Protein AF-A0A662RUI4-F1 (afdb_monomer_lite)

Radius of gyration: 21.53 Å; chains: 1; bounding box: 52×26×71 Å

Foldseek 3Di:
DDDDDDDDDDDDDDDDPPDPPPVVLQVVLQVVLQVLLQVQVCVQQNDKDFPDKDWDADPQGKTKIKTFMWPDFQVSCVVCLVVNVVSRCVSCVSVVHRQQWWKWFADPPGRTTGMIMGMDDDPVCLCVVLDPPDDDDPRIDTSHHHD

Structure (mmCIF, N/CA/C/O backbone):
data_AF-A0A662RUI4-F1
#
_entry.id   AF-A0A662RUI4-F1
#
loop_
_atom_site.group_PDB
_atom_site.id
_atom_site.type_symbol
_atom_site.label_atom_id
_atom_site.label_alt_id
_atom_site.label_comp_id
_atom_site.label_asym_id
_atom_site.label_entity_id
_atom_site.label_seq_id
_atom_site.pdbx_PDB_ins_code
_atom_site.Cartn_x
_atom_site.Cartn_y
_atom_site.Cartn_z
_atom_site.occupancy
_atom_site.B_iso_or_equiv
_atom_site.auth_seq_id
_atom_site.auth_comp_id
_atom_site.auth_asym_id
_atom_site.auth_atom_id
_atom_site.pdbx_PDB_model_num
ATOM 1 N N . MET A 1 1 ? 38.635 14.174 -56.192 1.00 41.25 1 MET A N 1
ATOM 2 C CA . MET A 1 1 ? 38.344 12.849 -55.596 1.00 41.25 1 MET A CA 1
ATOM 3 C C . MET A 1 1 ? 36.899 12.842 -55.096 1.00 41.25 1 MET A C 1
ATOM 5 O O . MET A 1 1 ? 36.604 13.552 -54.148 1.00 41.25 1 MET A O 1
ATOM 9 N N . LYS A 1 2 ? 35.976 12.142 -55.775 1.00 40.28 2 LYS A N 1
ATOM 10 C CA . LYS A 1 2 ? 34.554 12.038 -55.385 1.00 40.28 2 LYS A CA 1
ATOM 11 C C . LYS A 1 2 ? 34.342 10.711 -54.644 1.00 40.28 2 LYS A C 1
ATOM 13 O O . LYS A 1 2 ? 34.484 9.652 -55.250 1.00 40.28 2 LYS A O 1
ATOM 18 N N . GLY A 1 3 ? 34.062 10.768 -53.342 1.00 40.97 3 GLY A N 1
ATOM 19 C CA . GLY A 1 3 ? 33.809 9.590 -52.508 1.00 40.97 3 GLY A CA 1
ATOM 20 C C . GLY A 1 3 ? 32.457 8.953 -52.835 1.00 40.97 3 GLY A C 1
ATOM 21 O O . GLY A 1 3 ? 31.421 9.605 -52.733 1.00 40.97 3 GLY A O 1
ATOM 22 N N . LYS A 1 4 ? 32.461 7.682 -53.248 1.00 42.28 4 LYS A N 1
ATOM 23 C CA . LYS A 1 4 ? 31.245 6.889 -53.478 1.00 42.28 4 LYS A CA 1
ATOM 24 C C . LYS A 1 4 ? 30.670 6.447 -52.126 1.00 42.28 4 LYS A C 1
ATOM 26 O O . LYS A 1 4 ? 31.282 5.631 -51.441 1.00 42.28 4 LYS A O 1
ATOM 31 N N . CYS A 1 5 ? 29.498 6.960 -51.754 1.00 40.19 5 CYS A N 1
ATOM 32 C CA . CYS A 1 5 ? 28.698 6.383 -50.671 1.00 40.19 5 CYS A CA 1
ATOM 33 C C . CYS A 1 5 ? 28.218 4.982 -51.086 1.00 40.19 5 CYS A C 1
ATOM 35 O O . CYS A 1 5 ? 27.759 4.791 -52.213 1.00 40.19 5 CYS A O 1
ATOM 37 N N . ARG A 1 6 ? 28.341 3.995 -50.190 1.00 43.88 6 ARG A N 1
ATOM 38 C CA . ARG A 1 6 ? 27.799 2.643 -50.404 1.00 43.88 6 ARG A CA 1
ATOM 39 C C . ARG A 1 6 ? 26.276 2.656 -50.205 1.00 43.88 6 ARG A C 1
ATOM 41 O O . ARG A 1 6 ? 25.812 3.341 -49.295 1.00 43.88 6 ARG A O 1
ATOM 48 N N . PRO A 1 7 ? 25.496 1.903 -50.997 1.00 43.53 7 PRO A N 1
ATOM 49 C CA . PRO A 1 7 ? 24.056 1.805 -50.795 1.00 43.53 7 PRO A CA 1
ATOM 50 C C . PRO A 1 7 ? 23.732 0.940 -49.569 1.00 43.53 7 PRO A C 1
ATOM 52 O O . PRO A 1 7 ? 24.324 -0.122 -49.369 1.00 43.53 7 PRO A O 1
ATOM 55 N N . CYS A 1 8 ? 22.771 1.392 -48.760 1.00 43.72 8 CYS A N 1
ATOM 56 C CA . CYS A 1 8 ? 22.182 0.604 -47.679 1.00 43.72 8 CYS A CA 1
ATOM 57 C C . CYS A 1 8 ? 21.329 -0.532 -48.271 1.00 43.72 8 CYS A C 1
ATOM 59 O O . CYS A 1 8 ? 20.485 -0.258 -49.131 1.00 43.72 8 CYS A O 1
ATOM 61 N N . PRO A 1 9 ? 21.478 -1.789 -47.820 1.00 44.72 9 PRO A N 1
ATOM 62 C CA . PRO A 1 9 ? 20.625 -2.868 -48.288 1.00 44.72 9 PRO A CA 1
ATOM 63 C C . PRO A 1 9 ? 19.239 -2.738 -47.649 1.00 44.72 9 PRO A C 1
ATOM 65 O O . PRO A 1 9 ? 19.038 -3.007 -46.465 1.00 44.72 9 PRO A O 1
ATOM 68 N N . GLY A 1 10 ? 18.269 -2.305 -48.452 1.00 45.59 10 GLY A N 1
ATOM 69 C CA . GLY A 1 10 ? 16.855 -2.429 -48.133 1.00 45.59 10 GLY A CA 1
ATOM 70 C C . GLY A 1 10 ? 16.399 -3.883 -48.255 1.00 45.59 10 GLY A C 1
ATOM 71 O O . GLY A 1 10 ? 16.629 -4.533 -49.270 1.00 45.59 10 GLY A O 1
ATOM 72 N N . GLY A 1 11 ? 15.699 -4.373 -47.234 1.00 36.28 11 GLY A N 1
ATOM 73 C CA . GLY A 1 11 ? 15.029 -5.671 -47.241 1.00 36.28 11 GLY A CA 1
ATOM 74 C C . GLY A 1 11 ? 13.869 -5.674 -46.253 1.00 36.28 11 GLY A C 1
ATOM 75 O O . GLY A 1 11 ? 14.049 -5.926 -45.067 1.00 36.28 11 GLY A O 1
ATOM 76 N N . LYS A 1 12 ? 12.668 -5.354 -46.749 1.00 43.47 12 LYS A N 1
ATOM 77 C CA . LYS A 1 12 ? 11.402 -5.352 -46.003 1.00 43.47 12 LYS A CA 1
ATOM 78 C C . LYS A 1 12 ? 11.136 -6.726 -45.368 1.00 43.47 12 LYS A C 1
ATOM 80 O O . LYS A 1 12 ? 11.019 -7.712 -46.091 1.00 43.47 12 LYS A O 1
ATOM 85 N N . LYS A 1 13 ? 10.857 -6.768 -44.062 1.00 39.25 13 LYS A N 1
ATOM 86 C CA . LYS A 1 13 ? 9.929 -7.756 -43.491 1.00 39.25 13 LYS A CA 1
ATOM 87 C C . LYS A 1 13 ? 8.830 -7.041 -42.715 1.00 39.25 13 LYS A C 1
ATOM 89 O O . LYS A 1 13 ? 9.064 -6.342 -41.736 1.00 39.25 13 LYS A O 1
ATOM 94 N N . LYS A 1 14 ? 7.626 -7.200 -43.264 1.00 36.38 14 LYS A N 1
ATOM 95 C CA . LYS A 1 14 ? 6.330 -6.820 -42.715 1.00 36.38 14 LYS A CA 1
ATOM 96 C C . LYS A 1 14 ? 6.152 -7.390 -41.305 1.00 36.38 14 LYS A C 1
ATOM 98 O O . LYS A 1 14 ? 6.487 -8.544 -41.067 1.00 36.38 14 LYS A O 1
ATOM 103 N N . GLY A 1 15 ? 5.456 -6.626 -40.470 1.00 35.38 15 GLY A N 1
ATOM 104 C CA . GLY A 1 15 ? 4.500 -7.195 -39.526 1.00 35.38 15 GLY A CA 1
ATOM 105 C C . GLY A 1 15 ? 5.001 -7.420 -38.105 1.00 35.38 15 GLY A C 1
ATOM 106 O O . GLY A 1 15 ? 5.438 -8.506 -37.749 1.00 35.38 15 GLY A O 1
ATOM 107 N N . ARG A 1 16 ? 4.733 -6.439 -37.246 1.00 32.59 16 ARG A N 1
ATOM 108 C CA . ARG A 1 16 ? 3.824 -6.649 -36.111 1.00 32.59 16 ARG A CA 1
ATOM 109 C C . ARG A 1 16 ? 3.344 -5.281 -35.645 1.00 32.59 16 ARG A C 1
ATOM 111 O O . ARG A 1 16 ? 4.003 -4.610 -34.861 1.00 32.59 16 ARG A O 1
ATOM 118 N N . ILE A 1 17 ? 2.188 -4.871 -36.163 1.00 41.94 17 ILE A N 1
ATOM 119 C CA . ILE A 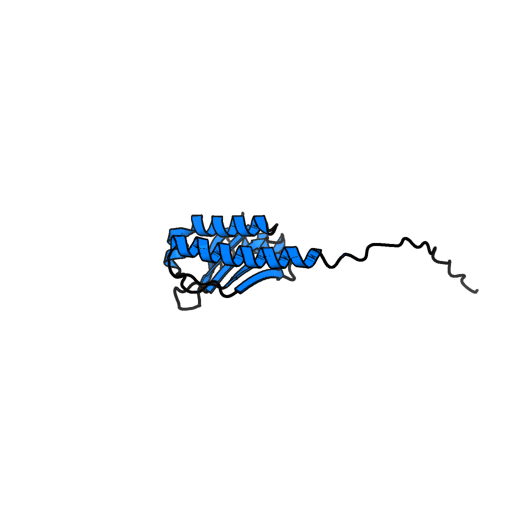1 17 ? 1.320 -3.948 -35.434 1.00 41.94 17 ILE A CA 1
ATOM 120 C C . ILE A 1 17 ? 1.042 -4.673 -34.115 1.00 41.94 17 ILE A C 1
ATOM 122 O O . ILE A 1 17 ? 0.393 -5.723 -34.118 1.00 41.94 17 ILE A O 1
ATOM 126 N N . LYS A 1 18 ? 1.658 -4.217 -33.019 1.00 35.00 18 LYS A N 1
ATOM 127 C CA . LYS A 1 18 ? 1.316 -4.722 -31.690 1.00 35.00 18 LYS A CA 1
ATOM 128 C C . LYS A 1 18 ? -0.126 -4.296 -31.440 1.00 35.00 18 LYS A C 1
ATOM 130 O O . LYS A 1 18 ? -0.457 -3.119 -31.532 1.00 35.00 18 LYS A O 1
ATOM 135 N N . LYS A 1 19 ? -0.971 -5.313 -31.301 1.00 38.31 19 LYS A N 1
ATOM 136 C CA . LYS A 1 19 ? -2.424 -5.228 -31.199 1.00 38.31 19 LYS A CA 1
ATOM 137 C C . LYS A 1 19 ? -2.816 -4.400 -29.974 1.00 38.31 19 LYS A C 1
ATOM 139 O O . LYS A 1 19 ? -2.159 -4.488 -28.944 1.00 38.31 19 LYS A O 1
ATOM 144 N N . GLU A 1 20 ? -3.953 -3.720 -30.066 1.00 34.78 20 GLU A N 1
ATOM 145 C CA . GLU A 1 20 ? -4.708 -3.045 -28.992 1.00 34.78 20 GLU A CA 1
ATOM 146 C C . GLU A 1 20 ? -5.193 -3.996 -27.860 1.00 34.78 20 GLU A C 1
ATOM 148 O O . GLU A 1 20 ? -6.214 -3.754 -27.225 1.00 34.78 20 GLU A O 1
ATOM 153 N N . GLY A 1 21 ? -4.484 -5.104 -27.606 1.00 35.16 21 GLY A N 1
ATOM 154 C CA . GLY A 1 21 ? -4.821 -6.136 -26.621 1.00 35.16 21 GLY A CA 1
ATOM 155 C C . GLY A 1 21 ? -3.944 -6.149 -25.364 1.00 35.16 21 GLY A C 1
ATOM 156 O O . GLY A 1 21 ? -4.393 -6.668 -24.349 1.00 35.16 21 GLY A O 1
ATOM 157 N N . ASP A 1 22 ? -2.747 -5.551 -25.388 1.00 38.50 22 ASP A N 1
ATOM 158 C CA . ASP A 1 22 ? -1.835 -5.541 -24.224 1.00 38.50 22 ASP A CA 1
ATOM 159 C C . ASP A 1 22 ? -2.296 -4.565 -23.117 1.00 38.50 22 ASP A C 1
ATOM 161 O O . ASP A 1 22 ? -2.082 -4.803 -21.934 1.00 38.50 22 ASP A O 1
ATOM 165 N N . ASN A 1 23 ? -3.031 -3.506 -23.478 1.00 46.19 23 ASN A N 1
ATOM 166 C CA . ASN A 1 23 ? -3.467 -2.452 -22.547 1.00 46.19 23 ASN A CA 1
ATOM 167 C C . ASN A 1 23 ? -4.660 -2.849 -21.650 1.00 46.19 23 ASN A C 1
ATOM 169 O O . ASN A 1 23 ? -5.033 -2.113 -20.735 1.00 46.19 23 ASN A O 1
ATOM 173 N N . LYS A 1 24 ? -5.324 -3.977 -21.944 1.00 46.94 24 LYS A N 1
ATOM 174 C CA . LYS A 1 24 ? -6.513 -4.431 -21.203 1.00 46.94 24 LYS A CA 1
ATOM 175 C C . LYS A 1 24 ? -6.136 -5.179 -19.921 1.00 46.94 24 LYS A C 1
ATOM 177 O O . LYS A 1 24 ? -6.803 -4.996 -18.909 1.00 46.94 24 LYS A O 1
ATOM 182 N N . MET A 1 25 ? -5.034 -5.931 -19.970 1.00 48.06 25 MET A N 1
ATOM 183 C CA . MET A 1 25 ? -4.516 -6.726 -18.854 1.00 48.06 25 MET A CA 1
ATOM 184 C C . MET A 1 25 ? -4.027 -5.812 -17.715 1.00 48.06 25 MET A C 1
ATOM 186 O O . MET A 1 25 ? -4.538 -5.893 -16.604 1.00 48.06 25 MET A O 1
ATOM 190 N N . GLU A 1 26 ? -3.204 -4.798 -18.021 1.00 68.75 26 GLU A N 1
ATOM 191 C CA . GLU A 1 26 ? -2.655 -3.871 -17.011 1.00 68.75 26 GLU A CA 1
ATOM 192 C C . GLU A 1 26 ? -3.735 -3.096 -16.225 1.00 68.75 26 GLU A C 1
ATOM 194 O O . GLU A 1 26 ? -3.619 -2.890 -15.015 1.00 68.75 26 GLU A O 1
ATOM 199 N N . LYS A 1 27 ? -4.818 -2.663 -16.887 1.00 77.19 27 LYS A N 1
ATOM 200 C CA . LYS A 1 27 ? -5.898 -1.906 -16.231 1.00 77.19 27 LYS A CA 1
ATOM 201 C C . LYS A 1 27 ? -6.757 -2.788 -15.325 1.00 77.19 27 LYS A C 1
ATOM 203 O O . LYS A 1 27 ? -7.205 -2.325 -14.270 1.00 77.19 27 LYS A O 1
ATOM 208 N N . GLU A 1 28 ? -7.058 -4.011 -15.750 1.00 83.38 28 GLU A N 1
ATOM 209 C CA . GLU A 1 28 ? -7.852 -4.953 -14.957 1.00 83.38 28 GLU A CA 1
ATOM 210 C C . GLU A 1 28 ? -7.070 -5.404 -13.721 1.00 83.38 28 GLU A C 1
ATOM 212 O O . GLU A 1 28 ? -7.628 -5.381 -12.621 1.00 83.38 28 GLU A O 1
ATOM 217 N N . ASP A 1 29 ? -5.766 -5.645 -13.869 1.00 86.31 29 ASP A N 1
ATOM 218 C CA . ASP A 1 29 ? -4.881 -6.055 -12.779 1.00 86.31 29 ASP A CA 1
ATOM 219 C C . ASP A 1 29 ? -4.759 -4.973 -11.700 1.00 86.31 29 ASP A C 1
ATOM 221 O O . ASP A 1 29 ? -4.950 -5.257 -10.516 1.00 86.31 29 ASP A O 1
ATOM 225 N N . ILE A 1 30 ? -4.547 -3.702 -12.074 1.00 89.94 30 ILE A N 1
ATOM 226 C CA . ILE A 1 30 ? -4.483 -2.589 -11.104 1.00 89.94 30 ILE A CA 1
ATOM 227 C C . ILE A 1 30 ? -5.806 -2.443 -10.343 1.00 89.94 30 ILE A C 1
ATOM 229 O O . ILE A 1 30 ? -5.813 -2.270 -9.120 1.00 89.94 30 ILE A O 1
ATOM 233 N N . ASN A 1 31 ? -6.942 -2.530 -11.042 1.00 92.12 31 ASN A N 1
ATOM 234 C CA . ASN A 1 31 ? -8.257 -2.432 -10.409 1.00 92.12 31 ASN A CA 1
ATOM 235 C C . ASN A 1 31 ? -8.540 -3.618 -9.480 1.00 92.12 31 ASN A C 1
ATOM 237 O O . ASN A 1 31 ? -9.112 -3.424 -8.403 1.00 92.12 31 ASN A O 1
ATOM 241 N N . ALA A 1 32 ? -8.143 -4.827 -9.878 1.00 92.62 32 ALA A N 1
ATOM 242 C CA . ALA A 1 32 ? -8.240 -6.019 -9.049 1.00 92.62 32 ALA A CA 1
ATOM 243 C C . ALA A 1 32 ? -7.356 -5.888 -7.803 1.00 92.62 32 ALA A C 1
ATOM 245 O O . ALA A 1 32 ? -7.843 -6.104 -6.694 1.00 92.62 32 ALA A O 1
ATOM 246 N N . GLY A 1 33 ? -6.110 -5.436 -7.961 1.00 93.12 33 GLY A N 1
ATOM 247 C CA . GLY A 1 33 ? -5.192 -5.159 -6.859 1.00 93.12 33 GLY A CA 1
ATOM 248 C C . GLY A 1 33 ? -5.758 -4.141 -5.875 1.00 93.12 33 GLY A C 1
ATOM 249 O O . GLY A 1 33 ? -5.818 -4.421 -4.682 1.00 93.12 33 GLY A O 1
ATOM 250 N N . ARG A 1 34 ? -6.284 -3.006 -6.360 1.00 95.69 34 ARG A N 1
ATOM 251 C CA . ARG A 1 34 ? -6.954 -1.995 -5.520 1.00 95.69 34 ARG A CA 1
ATOM 252 C C . ARG A 1 34 ? -8.074 -2.605 -4.674 1.00 95.69 34 ARG A C 1
ATOM 254 O O . ARG A 1 34 ? -8.126 -2.389 -3.467 1.00 95.69 34 ARG A O 1
ATOM 261 N N . ARG A 1 35 ? -8.970 -3.374 -5.308 1.00 95.88 35 ARG A N 1
ATOM 262 C CA . ARG A 1 35 ? -10.102 -4.027 -4.628 1.00 95.88 35 ARG A CA 1
ATOM 263 C C . ARG A 1 35 ? -9.632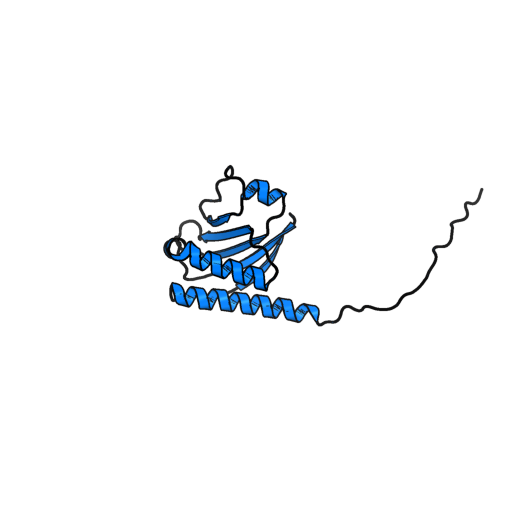 -5.067 -3.616 1.00 95.88 35 ARG A C 1
ATOM 265 O O . ARG A 1 35 ? -10.230 -5.164 -2.552 1.00 95.88 35 ARG A O 1
ATOM 272 N N . ARG A 1 36 ? -8.581 -5.830 -3.930 1.00 95.38 36 ARG A N 1
ATOM 273 C CA . ARG A 1 36 ? -7.999 -6.810 -3.004 1.00 95.38 36 ARG A CA 1
ATOM 274 C C . ARG A 1 36 ? -7.383 -6.137 -1.785 1.00 95.38 36 ARG A C 1
ATOM 276 O O . ARG A 1 36 ? -7.735 -6.533 -0.682 1.00 95.38 36 ARG A O 1
ATOM 283 N N . VAL A 1 37 ? -6.573 -5.084 -1.963 1.00 95.25 37 VAL A N 1
ATOM 284 C CA . VAL A 1 37 ? -6.059 -4.283 -0.834 1.00 95.25 37 VAL A CA 1
ATOM 285 C C . VAL A 1 37 ? -7.220 -3.815 0.040 1.00 95.25 37 VAL A C 1
ATOM 287 O O . VAL A 1 37 ? -7.201 -4.035 1.245 1.00 95.25 37 VAL A O 1
ATOM 290 N N . GLU A 1 38 ? -8.248 -3.213 -0.561 1.00 96.81 38 GLU A N 1
ATOM 291 C CA . GLU A 1 38 ? -9.401 -2.703 0.182 1.00 96.81 38 GLU A CA 1
ATOM 292 C C . GLU A 1 38 ? -10.119 -3.813 0.960 1.00 96.81 38 GLU A C 1
ATOM 294 O O . GLU A 1 38 ? -10.321 -3.679 2.161 1.00 96.81 38 GLU A O 1
ATOM 299 N N . ASN A 1 39 ? -10.473 -4.922 0.309 1.00 96.81 39 ASN A N 1
ATOM 300 C CA . ASN A 1 39 ? -11.241 -6.003 0.927 1.00 96.81 39 ASN A CA 1
ATOM 301 C C . ASN A 1 39 ? -10.452 -6.746 2.011 1.00 96.81 39 ASN A C 1
ATOM 303 O O . ASN A 1 39 ? -10.994 -7.020 3.082 1.00 96.81 39 ASN A O 1
ATOM 307 N N . GLU A 1 40 ? -9.183 -7.064 1.752 1.00 96.19 40 GLU A N 1
ATOM 308 C CA . GLU A 1 40 ? -8.352 -7.778 2.720 1.00 96.19 40 GLU A CA 1
ATOM 309 C C . GLU A 1 40 ? -8.052 -6.894 3.930 1.00 96.19 40 GLU A C 1
ATOM 311 O O . GLU A 1 40 ? -8.224 -7.345 5.060 1.00 96.19 40 GLU A O 1
ATOM 316 N N . LEU A 1 41 ? -7.732 -5.610 3.738 1.00 94.75 41 LEU A N 1
ATOM 317 C CA . LEU A 1 41 ? -7.572 -4.694 4.869 1.00 94.75 41 LEU A CA 1
ATOM 318 C C . LEU A 1 41 ? -8.887 -4.482 5.625 1.00 94.75 41 LEU A C 1
ATOM 320 O O . LEU A 1 41 ? -8.878 -4.501 6.854 1.00 94.75 41 LEU A O 1
ATOM 324 N N . ARG A 1 42 ? -10.029 -4.368 4.931 1.00 95.62 42 ARG A N 1
ATOM 325 C CA . ARG A 1 42 ? -11.338 -4.282 5.599 1.00 95.62 42 ARG A CA 1
ATOM 326 C C . ARG A 1 42 ? -11.608 -5.474 6.510 1.00 95.62 42 ARG A C 1
ATOM 328 O O . ARG A 1 42 ? -12.143 -5.298 7.599 1.00 95.62 42 ARG A O 1
ATOM 335 N N . SER A 1 43 ? -11.212 -6.675 6.091 1.00 94.81 43 SER A N 1
ATOM 336 C CA . SER A 1 43 ? -11.376 -7.884 6.906 1.00 94.81 43 SER A CA 1
ATOM 337 C C . SER A 1 43 ? -10.501 -7.905 8.166 1.00 94.81 43 SER A C 1
ATOM 339 O O . SER A 1 43 ? -10.817 -8.624 9.110 1.00 94.81 43 SER A O 1
ATOM 341 N N . LEU A 1 44 ? -9.414 -7.124 8.191 1.00 92.56 44 LEU A N 1
ATOM 342 C CA . LEU A 1 44 ? -8.482 -7.060 9.317 1.00 92.56 44 LEU A CA 1
ATOM 343 C C . LEU A 1 44 ? -8.840 -5.963 10.319 1.00 92.56 44 LEU A C 1
ATOM 345 O O . LEU A 1 44 ? -8.786 -6.211 11.519 1.00 92.56 44 LEU A O 1
ATOM 349 N N . VAL A 1 45 ? -9.176 -4.765 9.832 1.00 91.19 45 VAL A N 1
ATOM 350 C CA . VAL A 1 45 ? -9.286 -3.556 10.672 1.00 91.19 45 VAL A CA 1
ATOM 351 C C . VAL A 1 45 ? -10.634 -2.838 10.542 1.00 91.19 45 VAL A C 1
ATOM 353 O O . VAL A 1 45 ? -10.893 -1.863 11.238 1.00 91.19 45 VAL A O 1
ATOM 356 N N . GLY A 1 46 ? -11.526 -3.306 9.664 1.00 91.44 46 GLY A N 1
ATOM 357 C CA . GLY A 1 46 ? -12.847 -2.711 9.469 1.00 91.44 46 GLY A CA 1
ATOM 358 C C . GLY A 1 46 ? -12.864 -1.611 8.407 1.00 91.44 46 GLY A C 1
ATOM 359 O O . GLY A 1 46 ? -12.673 -1.884 7.229 1.00 91.44 46 GLY A O 1
ATOM 360 N N . SER A 1 47 ? -13.180 -0.370 8.771 1.00 91.62 47 SER A N 1
ATOM 361 C CA . SER A 1 47 ? -13.561 0.695 7.823 1.00 91.62 47 SER A CA 1
ATOM 362 C C . SER A 1 47 ? -12.397 1.262 6.993 1.00 91.62 47 SER A C 1
ATOM 364 O O . SER A 1 47 ? -11.906 2.355 7.257 1.00 91.62 47 SER A O 1
ATOM 366 N N . ILE A 1 48 ? -12.000 0.544 5.939 1.00 96.38 48 ILE A N 1
ATOM 367 C CA . ILE A 1 48 ? -10.945 0.945 4.993 1.00 96.38 48 ILE A CA 1
ATOM 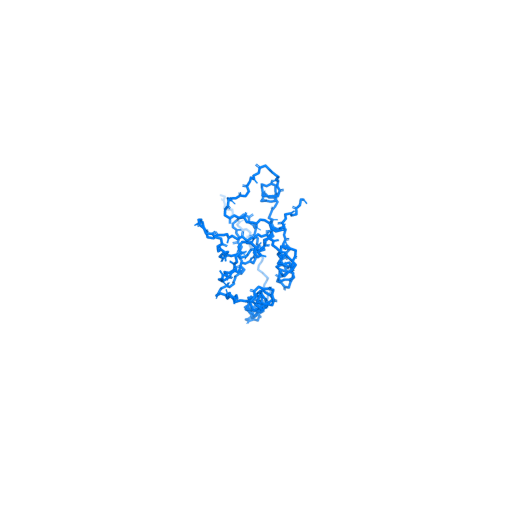368 C C . ILE A 1 48 ? -11.521 1.384 3.650 1.00 96.38 48 ILE A C 1
ATOM 370 O O . ILE A 1 48 ? -12.499 0.816 3.157 1.00 96.38 48 ILE A O 1
ATOM 374 N N . PHE A 1 49 ? -10.894 2.377 3.024 1.00 96.00 49 PHE A N 1
ATOM 375 C CA . PHE A 1 49 ? -11.206 2.808 1.664 1.00 96.00 49 PHE A CA 1
ATOM 376 C C . PHE A 1 49 ? -9.928 3.071 0.867 1.00 96.00 49 PHE A C 1
ATOM 378 O O . PHE A 1 49 ? -9.025 3.745 1.358 1.00 96.00 49 PHE A O 1
ATOM 385 N N . VAL A 1 50 ? -9.860 2.555 -0.364 1.00 97.06 50 VAL A N 1
ATOM 386 C CA . VAL A 1 50 ? -8.689 2.695 -1.242 1.00 97.06 50 VAL A CA 1
ATOM 387 C C . VAL A 1 50 ? -9.093 3.498 -2.483 1.00 97.06 50 VAL A C 1
ATOM 389 O O . VAL A 1 50 ? -9.505 2.896 -3.481 1.00 97.06 50 VAL A O 1
ATOM 392 N N . PRO A 1 51 ? -9.043 4.845 -2.453 1.00 95.38 51 PRO A N 1
ATOM 393 C CA . PRO A 1 51 ? -9.510 5.675 -3.567 1.00 95.38 51 PRO A CA 1
ATOM 394 C C . PRO A 1 51 ? -8.721 5.462 -4.865 1.00 95.38 51 PRO A C 1
ATOM 396 O O . PRO A 1 51 ? -9.306 5.499 -5.946 1.00 95.38 51 PRO A O 1
ATOM 399 N N . GLU A 1 52 ? -7.412 5.221 -4.774 1.00 95.38 52 GLU A N 1
ATOM 400 C CA . GLU A 1 52 ? -6.524 5.096 -5.932 1.00 95.38 52 GLU A CA 1
ATOM 401 C C . GLU A 1 52 ? -5.532 3.949 -5.732 1.00 95.38 52 GLU A C 1
ATOM 403 O O . GLU A 1 52 ? -5.006 3.739 -4.639 1.00 95.38 52 GLU A O 1
ATOM 408 N N . ALA A 1 53 ? -5.228 3.241 -6.818 1.00 95.69 53 ALA A N 1
ATOM 409 C CA . ALA A 1 53 ? -4.021 2.438 -6.915 1.00 95.69 53 ALA A CA 1
ATOM 410 C C . ALA A 1 53 ? -3.340 2.669 -8.264 1.00 95.69 53 ALA A C 1
ATOM 412 O O . ALA A 1 53 ? -4.008 2.933 -9.266 1.00 95.69 53 ALA A O 1
ATOM 413 N N . LYS A 1 54 ? -2.013 2.551 -8.293 1.00 94.44 54 LYS A N 1
ATOM 414 C CA . LYS A 1 54 ? -1.222 2.701 -9.515 1.00 94.44 54 LYS A CA 1
ATOM 415 C C . LYS A 1 54 ? 0.031 1.847 -9.498 1.00 94.44 54 LYS A C 1
ATOM 417 O O . LYS A 1 54 ? 0.637 1.621 -8.450 1.00 94.44 54 LYS A O 1
ATOM 422 N N . LEU A 1 55 ? 0.453 1.466 -10.696 1.00 93.81 55 LEU A N 1
ATOM 423 C CA . LEU A 1 55 ? 1.809 1.016 -10.958 1.00 93.81 55 LEU A CA 1
ATOM 424 C C . LEU A 1 55 ? 2.659 2.227 -11.339 1.00 93.81 55 LEU A C 1
ATOM 426 O O . LEU A 1 55 ? 2.200 3.128 -12.043 1.00 93.81 55 LEU A O 1
ATOM 430 N N . PHE A 1 56 ? 3.889 2.278 -10.847 1.00 93.75 56 PHE A N 1
ATOM 431 C CA . PHE A 1 56 ? 4.806 3.375 -11.120 1.00 93.75 56 PHE A CA 1
ATOM 432 C C . PHE A 1 56 ? 6.185 2.851 -11.493 1.00 93.75 56 PHE A C 1
ATOM 434 O O . PHE A 1 56 ? 6.674 1.879 -10.924 1.00 93.75 56 PHE A O 1
ATOM 441 N N . ALA A 1 57 ? 6.845 3.562 -12.403 1.00 93.81 57 ALA A N 1
ATOM 442 C CA . ALA A 1 57 ? 8.245 3.367 -12.740 1.00 93.81 57 ALA A CA 1
ATOM 443 C C . ALA A 1 57 ? 8.999 4.673 -12.477 1.00 93.81 57 ALA A C 1
ATOM 445 O O . ALA A 1 57 ? 8.593 5.745 -12.926 1.00 93.81 57 ALA A O 1
ATOM 446 N N . MET A 1 58 ? 10.090 4.601 -11.722 1.00 93.94 58 MET A N 1
ATOM 447 C CA . MET A 1 58 ? 10.921 5.755 -11.393 1.00 93.94 58 MET A CA 1
ATOM 448 C C . MET A 1 58 ? 12.123 5.844 -12.328 1.00 93.94 58 MET A C 1
ATOM 450 O O . MET A 1 58 ? 12.645 4.834 -12.792 1.00 93.94 58 MET A O 1
ATOM 454 N N . ARG A 1 59 ? 12.649 7.059 -12.512 1.00 93.94 59 ARG A N 1
ATOM 455 C CA . ARG A 1 59 ? 13.842 7.317 -13.337 1.00 93.94 59 ARG A CA 1
ATOM 456 C C . ARG A 1 59 ? 15.068 6.489 -12.931 1.00 93.94 59 ARG A C 1
ATOM 458 O O . ARG A 1 59 ? 15.882 6.162 -13.783 1.00 93.94 59 ARG A O 1
ATOM 465 N N . CYS A 1 60 ? 15.204 6.146 -11.650 1.00 91.00 60 CYS A N 1
ATOM 466 C CA . CYS A 1 60 ? 16.299 5.306 -11.160 1.00 91.00 60 CYS A CA 1
ATOM 467 C C . CYS A 1 60 ? 16.163 3.817 -11.531 1.00 91.00 60 CYS A C 1
ATOM 469 O O . CYS A 1 60 ? 17.045 3.035 -11.189 1.00 91.00 60 CYS A O 1
ATOM 471 N N . GLY A 1 61 ? 15.067 3.409 -12.179 1.00 92.06 61 GLY A N 1
ATOM 472 C CA . GLY A 1 61 ? 14.785 2.019 -12.541 1.00 92.06 61 GLY A CA 1
ATOM 473 C C . GLY A 1 61 ? 14.008 1.230 -11.485 1.00 92.06 61 GLY A C 1
ATOM 474 O O . GLY A 1 61 ? 13.775 0.044 -11.672 1.00 92.06 61 GLY A O 1
ATOM 475 N N . CYS A 1 62 ? 13.595 1.852 -10.376 1.00 93.56 62 CYS A N 1
ATOM 476 C CA . CYS A 1 62 ? 12.661 1.200 -9.456 1.00 93.56 62 CYS A CA 1
ATOM 477 C C . CYS A 1 62 ? 11.255 1.142 -10.051 1.00 93.56 62 CYS A C 1
ATOM 479 O O . CYS A 1 62 ? 10.798 2.117 -10.650 1.00 93.56 62 CYS A O 1
ATOM 481 N N . TYR A 1 63 ? 10.554 0.052 -9.779 1.00 94.44 63 TYR A N 1
ATOM 482 C CA . TYR A 1 63 ? 9.170 -0.168 -10.183 1.00 94.44 63 TYR A CA 1
ATOM 483 C C . TYR A 1 63 ? 8.341 -0.550 -8.956 1.00 94.44 63 TYR A C 1
ATOM 485 O O . TYR A 1 63 ? 8.893 -1.051 -7.973 1.00 94.44 63 TYR A O 1
ATOM 493 N N . GLY A 1 64 ? 7.042 -0.273 -8.943 1.00 94.88 64 GLY A N 1
ATOM 494 C CA . GLY A 1 64 ? 6.241 -0.563 -7.762 1.00 94.88 64 GLY A CA 1
ATOM 495 C C . GLY A 1 64 ? 4.749 -0.366 -7.922 1.00 94.88 64 GLY A C 1
ATOM 496 O O . GLY A 1 64 ? 4.274 0.247 -8.874 1.00 94.88 64 GLY A O 1
ATOM 497 N N . PHE A 1 65 ? 4.038 -0.871 -6.924 1.00 95.69 65 PHE A N 1
ATOM 498 C CA . PHE A 1 65 ? 2.614 -0.699 -6.718 1.00 95.69 65 PHE A CA 1
ATOM 499 C C . PHE A 1 65 ? 2.382 0.245 -5.539 1.00 95.69 65 PHE A C 1
ATOM 501 O O . PHE A 1 65 ? 2.986 0.103 -4.472 1.00 95.69 65 PHE A O 1
ATOM 508 N N . TYR A 1 66 ? 1.504 1.216 -5.745 1.00 96.69 66 TYR A N 1
ATOM 509 C CA . TYR A 1 66 ? 1.091 2.198 -4.753 1.00 96.69 66 TYR A CA 1
ATOM 510 C C . TYR A 1 66 ? -0.420 2.123 -4.576 1.00 96.69 66 TYR A C 1
ATOM 512 O O . TYR A 1 66 ? -1.149 2.161 -5.567 1.00 96.69 66 TYR A O 1
ATOM 520 N N . ALA A 1 67 ? -0.873 2.080 -3.328 1.00 97.31 67 ALA A N 1
ATOM 521 C CA . ALA A 1 67 ? -2.272 2.215 -2.959 1.00 97.31 67 ALA A CA 1
ATOM 522 C C . ALA A 1 67 ? -2.432 3.413 -2.021 1.00 97.31 67 ALA A C 1
ATOM 524 O O . ALA A 1 67 ? -1.763 3.484 -0.988 1.00 97.31 67 ALA A O 1
ATOM 525 N N . ASP A 1 68 ? -3.310 4.339 -2.397 1.00 97.25 68 ASP A N 1
ATOM 526 C CA . ASP A 1 68 ? -3.774 5.421 -1.532 1.00 97.25 68 ASP A CA 1
ATOM 527 C C . ASP A 1 68 ? -4.848 4.865 -0.600 1.00 97.25 68 ASP A C 1
ATOM 529 O O . ASP A 1 68 ? -5.737 4.150 -1.062 1.00 97.25 68 ASP A O 1
ATOM 533 N N . ILE A 1 69 ? -4.746 5.127 0.700 1.00 95.88 69 ILE A N 1
ATOM 534 C CA . ILE A 1 69 ? -5.588 4.486 1.714 1.00 95.88 69 ILE A CA 1
ATOM 535 C C . ILE A 1 69 ? -6.147 5.535 2.661 1.00 95.88 69 ILE A C 1
ATOM 537 O O . ILE A 1 69 ? -5.464 6.485 3.030 1.00 95.88 69 ILE A O 1
ATOM 541 N N . ARG A 1 70 ? -7.397 5.329 3.076 1.00 94.88 70 ARG A N 1
ATOM 542 C CA . ARG A 1 70 ? -8.052 6.060 4.160 1.00 94.88 70 ARG A CA 1
ATOM 543 C C . ARG A 1 70 ? -8.627 5.096 5.186 1.00 94.88 70 ARG A C 1
ATOM 545 O O . ARG A 1 70 ? -9.098 4.013 4.826 1.00 94.88 70 ARG A O 1
ATOM 552 N N . GLY A 1 71 ? -8.612 5.525 6.446 1.00 93.75 71 GLY A N 1
ATOM 553 C CA . GLY A 1 71 ? -9.150 4.770 7.582 1.00 93.75 71 GLY A CA 1
ATOM 554 C C . GLY A 1 71 ? -8.179 3.768 8.213 1.00 93.75 71 GLY A C 1
ATOM 555 O O . GLY A 1 71 ? -8.554 3.103 9.171 1.00 93.75 71 GLY A O 1
ATOM 556 N N . LEU A 1 72 ? -6.945 3.659 7.710 1.00 95.69 72 LEU A N 1
ATOM 557 C CA . LEU A 1 72 ? -5.906 2.814 8.302 1.00 95.69 72 LEU A CA 1
ATOM 558 C C . LEU A 1 72 ? -5.084 3.626 9.306 1.00 95.69 72 LEU A C 1
ATOM 560 O O . LEU A 1 72 ? -4.646 4.730 8.974 1.00 95.69 72 LEU A O 1
ATOM 564 N N . ARG A 1 73 ? -4.841 3.091 10.506 1.00 95.69 73 ARG A N 1
ATOM 565 C CA . ARG A 1 73 ? -3.988 3.740 11.512 1.00 95.69 73 ARG A CA 1
ATOM 566 C C . ARG A 1 73 ? -2.634 3.047 11.631 1.00 95.69 73 ARG A C 1
ATOM 568 O O . ARG A 1 73 ? -2.477 1.883 11.272 1.00 95.69 73 ARG A O 1
ATOM 575 N N . ALA A 1 74 ? -1.645 3.774 12.133 1.00 94.25 74 ALA A N 1
ATOM 576 C CA . ALA A 1 74 ? -0.291 3.279 12.348 1.00 94.25 74 ALA A CA 1
ATOM 577 C C . ALA A 1 74 ? -0.259 2.064 13.282 1.00 94.25 74 ALA A C 1
ATOM 579 O O . ALA A 1 74 ? 0.344 1.054 12.931 1.00 94.25 74 ALA A O 1
ATOM 580 N N . ASP A 1 75 ? -0.987 2.136 14.400 1.00 94.00 75 ASP A N 1
ATOM 581 C CA . ASP A 1 75 ? -1.106 1.045 15.374 1.00 94.00 75 ASP A CA 1
ATOM 582 C C . ASP A 1 75 ? -1.610 -0.250 14.713 1.00 94.00 75 ASP A C 1
ATOM 584 O O . ASP A 1 75 ? -1.094 -1.336 14.974 1.00 94.00 75 ASP A O 1
ATOM 588 N N . ASP A 1 76 ? -2.570 -0.137 13.786 1.00 94.75 76 ASP A N 1
ATOM 589 C CA . ASP A 1 76 ? -3.082 -1.280 13.026 1.00 94.75 76 ASP A CA 1
ATOM 590 C C . ASP A 1 76 ? -2.020 -1.851 12.079 1.00 94.75 76 ASP A C 1
ATOM 592 O O . ASP A 1 76 ? -1.897 -3.067 11.914 1.00 94.75 76 ASP A O 1
ATOM 596 N N . VAL A 1 77 ? -1.234 -0.974 11.444 1.00 94.88 77 VAL A N 1
ATOM 597 C CA . VAL A 1 77 ? -0.134 -1.385 10.566 1.00 94.88 77 VAL A CA 1
ATOM 598 C C . VAL A 1 77 ? 0.940 -2.139 11.339 1.00 94.88 77 VAL A C 1
ATOM 600 O O . VAL A 1 77 ? 1.475 -3.122 10.826 1.00 94.88 77 VAL A O 1
ATOM 603 N N . GLU A 1 78 ? 1.243 -1.718 12.562 1.00 93.19 78 GLU A N 1
ATOM 604 C CA . GLU A 1 78 ? 2.197 -2.402 13.432 1.00 93.19 78 GLU A CA 1
ATOM 605 C C . GLU A 1 78 ? 1.644 -3.754 13.905 1.00 93.19 78 GLU A C 1
ATOM 607 O O . GLU A 1 78 ? 2.305 -4.786 13.731 1.00 93.19 78 GLU A O 1
ATOM 612 N N . ALA A 1 79 ? 0.399 -3.775 14.397 1.00 94.50 79 ALA A N 1
ATOM 613 C CA . ALA A 1 79 ? -0.270 -4.977 14.893 1.00 94.50 79 ALA A CA 1
ATOM 614 C C . ALA A 1 79 ? -0.449 -6.059 13.813 1.00 94.50 79 ALA A C 1
ATOM 616 O O . ALA A 1 79 ? -0.295 -7.252 14.087 1.00 94.50 79 ALA A O 1
ATOM 617 N N . PHE A 1 80 ? -0.742 -5.661 12.571 1.00 95.00 80 PHE A N 1
ATOM 618 C CA . PHE A 1 80 ? -0.978 -6.574 11.447 1.00 95.00 80 PHE A CA 1
ATOM 619 C C . PHE A 1 80 ? 0.139 -6.558 10.398 1.00 95.00 80 PHE A C 1
ATOM 621 O O . PHE A 1 80 ? -0.073 -7.001 9.266 1.00 95.00 80 PHE A O 1
ATOM 628 N N . SER A 1 81 ? 1.334 -6.101 10.772 1.00 94.12 81 SER A N 1
ATOM 629 C CA . SER A 1 81 ? 2.492 -5.921 9.885 1.00 94.12 81 SER A CA 1
ATOM 630 C C . SER A 1 81 ? 2.767 -7.123 8.976 1.00 94.12 81 SER A C 1
ATOM 632 O O . SER A 1 81 ? 2.888 -6.969 7.759 1.00 94.12 81 SER A O 1
ATOM 634 N N . GLU A 1 82 ? 2.783 -8.335 9.533 1.00 94.19 82 GLU A N 1
ATOM 635 C CA . GLU A 1 82 ? 3.015 -9.573 8.782 1.00 94.19 82 GLU A CA 1
ATOM 636 C C . GLU A 1 82 ? 1.914 -9.866 7.754 1.00 94.19 82 GLU A C 1
ATOM 638 O O . GLU A 1 82 ? 2.210 -10.253 6.621 1.00 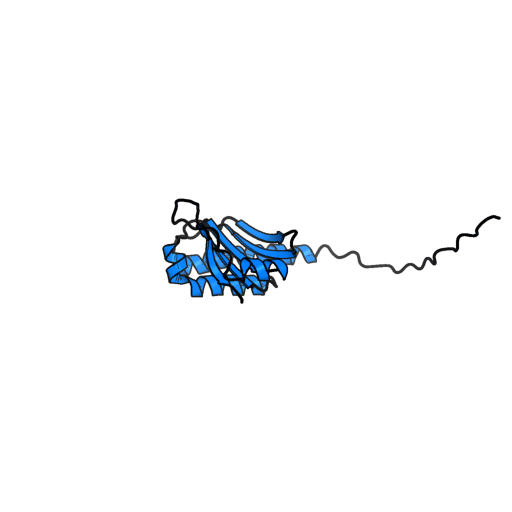94.19 82 GLU A O 1
ATOM 643 N N . LYS A 1 83 ? 0.646 -9.628 8.111 1.00 95.06 83 LYS A N 1
ATOM 644 C CA . LYS A 1 83 ? -0.492 -9.843 7.206 1.00 95.06 83 LYS A CA 1
ATOM 645 C C . LYS A 1 83 ? -0.503 -8.808 6.087 1.00 95.06 83 LYS A C 1
ATOM 647 O O . LYS A 1 83 ? -0.637 -9.173 4.925 1.00 95.06 83 LYS A O 1
ATOM 652 N N . ILE A 1 84 ? -0.293 -7.533 6.413 1.00 95.38 84 ILE A N 1
ATOM 653 C CA . ILE A 1 84 ? -0.242 -6.444 5.426 1.00 95.38 84 ILE A CA 1
ATOM 654 C C . ILE A 1 84 ? 0.924 -6.652 4.458 1.00 95.38 84 ILE A C 1
ATOM 656 O O . ILE A 1 84 ? 0.766 -6.503 3.246 1.00 95.38 84 ILE A O 1
ATOM 660 N N . LYS A 1 85 ? 2.090 -7.058 4.972 1.00 95.19 85 LYS A N 1
ATOM 661 C CA . LYS A 1 85 ? 3.247 -7.433 4.153 1.00 95.19 85 LYS A CA 1
ATOM 662 C C . LYS A 1 85 ? 2.898 -8.539 3.159 1.00 95.19 85 LYS A C 1
ATOM 664 O O . LYS A 1 85 ? 3.282 -8.441 1.995 1.00 95.19 85 LYS A O 1
ATOM 669 N N . GLU A 1 86 ? 2.189 -9.573 3.602 1.00 95.25 86 GLU A N 1
ATOM 670 C CA . GLU A 1 86 ? 1.789 -10.697 2.757 1.00 95.25 86 GLU A CA 1
ATOM 671 C C . GLU A 1 86 ? 0.765 -10.289 1.686 1.00 95.25 86 GLU A C 1
ATOM 673 O O . GLU A 1 86 ? 0.942 -10.651 0.523 1.00 95.25 86 GLU A O 1
ATOM 678 N N . ILE A 1 87 ? -0.234 -9.471 2.040 1.00 94.75 87 ILE A N 1
ATOM 679 C CA . ILE A 1 87 ? -1.206 -8.889 1.094 1.00 94.75 87 ILE A CA 1
ATOM 680 C C . ILE A 1 87 ? -0.464 -8.150 -0.021 1.00 94.75 87 ILE A C 1
ATOM 682 O O . ILE A 1 87 ? -0.619 -8.445 -1.207 1.00 94.75 87 ILE A O 1
ATOM 686 N N . MET A 1 88 ? 0.406 -7.216 0.365 1.00 95.50 88 MET A N 1
ATOM 687 C CA . MET A 1 88 ? 1.154 -6.391 -0.581 1.00 95.50 88 MET A CA 1
ATOM 688 C C . MET A 1 88 ? 2.135 -7.217 -1.423 1.00 95.50 88 MET A C 1
ATOM 690 O O . MET A 1 88 ? 2.353 -6.901 -2.592 1.00 95.50 88 MET A O 1
ATOM 694 N N . ARG A 1 89 ? 2.715 -8.288 -0.861 1.00 94.31 89 ARG A N 1
ATOM 695 C CA . ARG A 1 89 ? 3.583 -9.218 -1.596 1.00 94.31 89 ARG A CA 1
ATOM 696 C C . ARG A 1 89 ? 2.807 -9.955 -2.687 1.00 94.31 89 ARG A C 1
ATOM 698 O O . ARG A 1 89 ? 3.259 -9.942 -3.826 1.00 94.31 89 ARG A O 1
ATOM 705 N N . ARG A 1 90 ? 1.661 -10.561 -2.354 1.00 93.31 90 ARG A N 1
ATOM 706 C CA . ARG A 1 90 ? 0.833 -11.326 -3.306 1.00 93.31 90 ARG A CA 1
ATOM 707 C C . ARG A 1 90 ? 0.328 -10.455 -4.446 1.00 93.31 90 ARG A C 1
ATOM 709 O O . ARG A 1 90 ? 0.436 -10.836 -5.601 1.00 93.31 90 ARG A O 1
ATOM 716 N N . ILE A 1 91 ? -0.157 -9.257 -4.122 1.00 91.25 91 ILE A N 1
ATOM 717 C CA . ILE A 1 91 ? -0.623 -8.299 -5.131 1.00 91.25 91 ILE A CA 1
ATOM 718 C C . ILE A 1 91 ? 0.531 -7.863 -6.035 1.00 91.25 91 ILE A C 1
ATOM 720 O O . ILE A 1 91 ? 0.354 -7.755 -7.243 1.00 91.25 91 ILE A O 1
ATOM 724 N N . GLY A 1 92 ? 1.721 -7.657 -5.465 1.00 89.12 92 GLY A N 1
ATOM 725 C CA . GLY A 1 92 ? 2.925 -7.422 -6.254 1.00 89.12 92 GLY A CA 1
ATOM 726 C C . GLY A 1 92 ? 3.219 -8.574 -7.218 1.00 89.12 92 GLY A C 1
ATOM 727 O O . GLY A 1 92 ? 3.416 -8.333 -8.402 1.00 89.12 92 GLY A O 1
ATOM 728 N N . GLU A 1 93 ? 3.198 -9.817 -6.740 1.00 90.38 93 GLU A N 1
ATOM 729 C CA . GLU A 1 93 ? 3.478 -11.008 -7.556 1.00 90.38 93 GLU A CA 1
ATOM 730 C C . GLU A 1 93 ? 2.482 -11.201 -8.699 1.00 90.38 93 GLU A C 1
ATOM 732 O O . GLU A 1 93 ? 2.909 -11.471 -9.821 1.00 90.38 93 GLU A O 1
ATOM 737 N N . ASP A 1 94 ? 1.191 -10.971 -8.447 1.00 88.69 94 ASP A N 1
ATOM 738 C CA . ASP A 1 94 ? 0.147 -10.990 -9.478 1.00 88.69 94 ASP A CA 1
ATOM 739 C C . ASP A 1 94 ? 0.418 -9.955 -10.588 1.00 88.69 94 ASP A C 1
ATOM 741 O O . ASP A 1 94 ? 0.073 -10.175 -11.745 1.00 88.69 94 ASP A O 1
ATOM 745 N N . MET A 1 95 ? 1.086 -8.847 -10.252 1.00 85.06 95 MET A N 1
ATOM 746 C CA . MET A 1 95 ? 1.483 -7.781 -11.181 1.00 85.06 95 MET A CA 1
ATOM 747 C C . MET A 1 95 ? 2.919 -7.943 -11.711 1.00 85.06 95 MET A C 1
ATOM 749 O O . MET A 1 95 ? 3.470 -7.016 -12.306 1.00 85.06 95 MET A O 1
ATOM 753 N N . GLY A 1 96 ? 3.566 -9.087 -11.464 1.00 86.62 96 GLY A N 1
ATOM 754 C CA . GLY A 1 96 ? 4.947 -9.347 -11.880 1.00 86.62 96 GLY A CA 1
ATOM 755 C C . GLY A 1 96 ? 6.010 -8.529 -11.132 1.00 86.62 96 GLY A C 1
ATOM 756 O O . GLY A 1 96 ? 7.154 -8.460 -11.576 1.00 86.62 96 GLY A O 1
ATOM 757 N N . LEU A 1 97 ? 5.658 -7.912 -10.002 1.00 89.19 97 LEU A N 1
ATOM 758 C CA . LEU A 1 97 ? 6.550 -7.129 -9.151 1.00 89.19 97 LEU A CA 1
ATOM 759 C C . LEU A 1 97 ? 7.208 -8.014 -8.088 1.00 89.19 97 LEU A C 1
ATOM 761 O O . LEU A 1 97 ? 6.535 -8.614 -7.246 1.00 89.19 97 LEU A O 1
ATOM 765 N N . ARG A 1 98 ? 8.541 -7.979 -7.997 1.00 89.38 98 ARG A N 1
ATOM 766 C CA . ARG A 1 98 ? 9.253 -8.554 -6.847 1.00 89.38 98 ARG A CA 1
ATOM 767 C C . ARG A 1 98 ? 9.440 -7.488 -5.777 1.00 89.38 98 ARG A C 1
ATOM 769 O O . ARG A 1 98 ? 10.426 -6.757 -5.763 1.00 89.38 98 ARG A O 1
ATOM 776 N N . ALA A 1 99 ? 8.488 -7.410 -4.851 1.00 89.12 99 ALA A N 1
ATOM 777 C CA . ALA A 1 99 ? 8.504 -6.424 -3.774 1.00 89.12 99 ALA A CA 1
ATOM 778 C C . ALA A 1 99 ? 9.689 -6.641 -2.804 1.00 89.12 99 ALA A C 1
ATOM 780 O O . ALA A 1 99 ? 9.595 -7.396 -1.829 1.00 89.12 99 ALA A O 1
ATOM 781 N N . ASP A 1 100 ? 10.817 -5.978 -3.065 1.00 90.31 100 ASP A N 1
ATOM 782 C CA . ASP A 1 100 ? 12.003 -5.956 -2.202 1.00 90.31 100 ASP A CA 1
ATOM 783 C C . ASP A 1 100 ? 11.805 -5.055 -0.978 1.00 90.31 100 ASP A C 1
ATOM 785 O O . ASP A 1 100 ? 12.386 -5.301 0.084 1.00 90.31 100 ASP A O 1
ATOM 789 N N . PHE A 1 101 ? 10.982 -4.018 -1.130 1.00 91.44 101 PHE A N 1
ATOM 790 C CA . PHE A 1 101 ? 10.723 -3.015 -0.111 1.00 91.44 101 PHE A CA 1
ATOM 791 C C . PHE A 1 101 ? 9.225 -2.742 -0.009 1.00 91.44 101 PHE A C 1
ATOM 793 O O . PHE A 1 101 ? 8.594 -2.356 -0.991 1.00 91.44 101 PHE A O 1
ATOM 800 N N . ILE A 1 102 ? 8.656 -2.965 1.174 1.00 94.94 102 ILE A N 1
ATOM 801 C CA . ILE A 1 102 ? 7.240 -2.705 1.455 1.00 94.94 102 ILE A CA 1
ATOM 802 C C . ILE A 1 102 ? 7.173 -1.774 2.652 1.00 94.94 102 ILE A C 1
ATOM 804 O O . ILE A 1 102 ? 7.818 -2.028 3.672 1.00 94.94 102 ILE A O 1
ATOM 808 N N . TYR A 1 103 ? 6.404 -0.702 2.526 1.00 94.94 103 TYR A N 1
ATOM 809 C CA . TYR A 1 103 ? 6.265 0.285 3.582 1.00 94.94 103 TYR A CA 1
ATOM 810 C C . TYR A 1 103 ? 4.896 0.958 3.562 1.00 94.94 103 TYR A C 1
ATOM 812 O O . TYR A 1 103 ? 4.252 1.073 2.515 1.00 94.94 103 TYR A O 1
ATOM 820 N N . ALA A 1 104 ? 4.484 1.421 4.736 1.00 96.25 104 ALA A N 1
ATOM 821 C CA . ALA A 1 104 ? 3.367 2.327 4.918 1.00 96.25 104 ALA A CA 1
ATOM 822 C C . ALA A 1 104 ? 3.885 3.754 5.104 1.00 96.25 104 ALA A C 1
ATOM 824 O O . ALA A 1 104 ? 4.972 3.958 5.651 1.00 96.25 104 ALA A O 1
ATOM 825 N N . ARG A 1 105 ? 3.113 4.743 4.657 1.00 95.69 105 ARG A N 1
ATOM 826 C CA . ARG A 1 105 ? 3.405 6.157 4.900 1.00 95.69 105 ARG A CA 1
ATOM 827 C C . ARG A 1 105 ? 2.295 6.784 5.730 1.00 95.69 105 ARG A C 1
ATOM 829 O O . ARG A 1 105 ? 1.134 6.747 5.321 1.00 95.69 105 ARG A O 1
ATOM 836 N N . LYS A 1 106 ? 2.673 7.396 6.848 1.00 95.44 106 LYS A N 1
ATOM 837 C CA . LYS A 1 106 ? 1.797 8.209 7.689 1.00 95.44 106 LYS A CA 1
ATOM 838 C C . LYS A 1 106 ? 1.589 9.594 7.089 1.00 95.44 106 LYS A C 1
ATOM 840 O O . LYS A 1 106 ? 2.464 10.129 6.405 1.00 95.44 106 LYS A O 1
ATOM 845 N N . LEU A 1 107 ? 0.443 10.196 7.376 1.00 92.75 107 LEU A N 1
ATOM 846 C CA . LEU A 1 107 ? 0.292 11.636 7.253 1.00 92.75 107 LEU A CA 1
ATOM 847 C C . LEU A 1 107 ? 1.196 12.297 8.312 1.00 92.75 107 LEU A C 1
ATOM 849 O O . LEU A 1 107 ? 1.080 11.961 9.491 1.00 92.75 107 LEU A O 1
ATOM 853 N N . PRO A 1 108 ? 2.111 13.210 7.942 1.00 88.94 108 PRO A N 1
ATOM 854 C CA . PRO A 1 108 ? 2.990 13.848 8.917 1.00 88.94 108 PRO A CA 1
ATOM 855 C C . PRO A 1 108 ? 2.198 14.527 10.043 1.00 88.94 108 PRO A C 1
ATOM 857 O O . PRO A 1 108 ? 1.305 15.327 9.776 1.00 88.94 108 PRO A O 1
ATOM 860 N N . GLY A 1 109 ? 2.537 14.209 11.295 1.00 88.38 109 GLY A N 1
ATOM 861 C CA . GLY A 1 109 ? 1.845 14.735 12.478 1.00 88.38 109 GLY A CA 1
ATOM 862 C C . GLY A 1 109 ? 0.546 14.009 12.852 1.00 88.38 109 GLY A C 1
ATOM 863 O O . GLY A 1 109 ? -0.162 14.477 13.736 1.00 88.38 109 GLY A O 1
ATOM 864 N N . SER A 1 110 ? 0.230 12.883 12.206 1.00 92.38 110 SER A N 1
ATOM 865 C CA . SER A 1 110 ? -0.938 12.050 12.501 1.00 92.38 110 SER A CA 1
ATOM 866 C C . SER A 1 110 ? -0.561 10.564 12.517 1.00 92.38 110 SER A C 1
ATOM 868 O O . SER A 1 110 ? 0.437 10.146 11.926 1.00 92.38 110 SER A O 1
ATOM 870 N N . GLU A 1 111 ? -1.398 9.758 13.169 1.00 93.12 111 GLU A N 1
ATOM 871 C CA . GLU A 1 111 ? -1.321 8.293 13.116 1.00 93.12 111 GLU A CA 1
ATOM 872 C C . GLU A 1 111 ? -2.102 7.704 11.936 1.00 93.12 111 GLU A C 1
ATOM 874 O O . GLU A 1 111 ? -2.176 6.489 11.783 1.00 93.12 111 GLU A O 1
ATOM 879 N N . GLU A 1 112 ? -2.688 8.542 11.085 1.00 94.62 112 GLU A N 1
ATOM 880 C CA . GLU A 1 112 ? -3.345 8.094 9.862 1.00 94.62 112 GLU A CA 1
ATOM 881 C C . GLU A 1 112 ? -2.321 7.653 8.813 1.00 94.62 112 GLU A C 1
ATOM 883 O O . GLU A 1 112 ? -1.368 8.368 8.494 1.00 94.62 112 GLU A O 1
ATOM 888 N N . VAL A 1 113 ? -2.541 6.475 8.239 1.00 96.38 113 VAL A N 1
ATOM 889 C CA . VAL A 1 113 ? -1.751 5.930 7.139 1.00 96.38 113 VAL A CA 1
ATOM 890 C C . VAL A 1 113 ? -2.437 6.274 5.828 1.00 96.38 113 VAL A C 1
ATOM 892 O O . VAL A 1 113 ? -3.548 5.829 5.557 1.00 96.38 113 VAL A O 1
ATOM 895 N N . VAL A 1 114 ? -1.731 7.036 4.996 1.00 96.75 114 VAL A N 1
ATOM 896 C CA . VAL A 1 114 ? -2.253 7.548 3.720 1.00 96.75 114 VAL A CA 1
ATOM 897 C C . VAL A 1 114 ? -1.871 6.677 2.532 1.00 96.75 114 VAL A C 1
ATOM 899 O O . VAL A 1 114 ? -2.436 6.816 1.451 1.00 96.75 114 VAL A O 1
ATOM 902 N N . ALA A 1 115 ? -0.870 5.807 2.688 1.00 97.06 115 ALA A N 1
ATOM 903 C CA . ALA A 1 115 ? -0.412 4.973 1.589 1.00 97.06 115 ALA A CA 1
ATOM 904 C C . ALA A 1 115 ? 0.245 3.672 2.041 1.00 97.06 115 ALA A C 1
ATOM 906 O O . ALA A 1 115 ? 1.024 3.660 2.996 1.00 97.06 115 ALA A O 1
ATOM 907 N N . LEU A 1 116 ? 0.029 2.618 1.254 1.00 97.31 116 LEU A N 1
ATOM 908 C CA . LEU A 1 116 ? 0.854 1.412 1.246 1.00 97.31 116 LEU A CA 1
ATOM 909 C C . LEU A 1 116 ? 1.588 1.305 -0.086 1.00 97.31 116 LEU A C 1
ATOM 911 O O . LEU A 1 116 ? 1.027 1.546 -1.155 1.00 97.31 116 LEU A O 1
ATOM 915 N N . THR A 1 117 ? 2.868 0.954 -0.030 1.00 96.69 117 THR A N 1
ATOM 916 C CA . THR A 1 117 ? 3.709 0.830 -1.222 1.00 96.69 117 THR A CA 1
ATOM 917 C C . THR A 1 117 ? 4.489 -0.472 -1.196 1.00 96.69 117 THR A C 1
ATOM 919 O O . THR A 1 117 ? 5.156 -0.780 -0.210 1.00 96.69 117 THR A O 1
ATOM 922 N N . ALA A 1 118 ? 4.443 -1.204 -2.307 1.00 95.81 118 ALA A N 1
ATOM 923 C CA . ALA A 1 118 ? 5.324 -2.325 -2.599 1.00 95.81 118 ALA A CA 1
ATOM 924 C C . ALA A 1 118 ? 6.244 -1.934 -3.756 1.00 95.81 118 ALA A C 1
ATOM 926 O O . ALA A 1 118 ? 5.781 -1.464 -4.793 1.00 95.81 118 ALA A O 1
ATOM 927 N N . ARG A 1 119 ? 7.555 -2.095 -3.584 1.00 93.62 119 ARG A N 1
ATOM 928 C CA . ARG A 1 119 ? 8.554 -1.598 -4.531 1.00 93.62 119 ARG A CA 1
ATOM 929 C C . ARG A 1 119 ? 9.632 -2.638 -4.805 1.00 93.62 119 ARG A C 1
ATOM 931 O O . ARG A 1 119 ? 10.222 -3.192 -3.878 1.00 93.62 119 ARG A O 1
ATOM 938 N N . GLU A 1 120 ? 9.913 -2.848 -6.084 1.00 93.88 120 GLU A N 1
ATOM 939 C CA . GLU A 1 120 ? 11.107 -3.525 -6.584 1.00 93.88 120 GLU A CA 1
ATOM 940 C C . GLU A 1 120 ? 12.229 -2.492 -6.716 1.00 93.88 120 GLU A C 1
ATOM 942 O O . GLU A 1 120 ? 12.069 -1.425 -7.326 1.00 93.88 120 GLU A O 1
ATOM 947 N N . LEU A 1 121 ? 13.358 -2.773 -6.065 1.00 92.12 121 LEU A N 1
ATOM 948 C CA . LEU A 1 121 ? 14.477 -1.840 -5.993 1.00 92.12 121 LEU A CA 1
ATOM 949 C C . LEU A 1 121 ? 15.517 -2.165 -7.064 1.00 92.12 121 LEU A C 1
ATOM 951 O O . LEU A 1 121 ? 15.965 -3.306 -7.184 1.00 92.12 121 LEU A O 1
ATOM 955 N N . CYS A 1 122 ? 15.984 -1.130 -7.765 1.00 91.31 122 CYS A N 1
ATOM 956 C CA . CYS A 1 122 ? 17.202 -1.220 -8.567 1.00 91.31 122 CYS A CA 1
ATOM 957 C C . CYS A 1 122 ? 18.441 -1.362 -7.665 1.00 91.31 122 CYS A C 1
ATOM 959 O O . CYS A 1 122 ? 18.397 -1.045 -6.474 1.00 91.31 122 CYS A O 1
ATOM 961 N N . ASP A 1 123 ? 19.576 -1.775 -8.229 1.00 88.69 123 ASP A N 1
ATOM 962 C CA . ASP A 1 123 ? 20.796 -2.074 -7.461 1.00 88.69 123 ASP A CA 1
ATOM 963 C C . ASP A 1 123 ? 21.338 -0.887 -6.655 1.00 88.69 123 ASP A C 1
ATOM 965 O O . ASP A 1 123 ? 21.917 -1.066 -5.580 1.00 88.69 123 ASP A O 1
ATOM 969 N N . SER A 1 124 ? 21.154 0.339 -7.154 1.00 87.06 124 SER A N 1
ATOM 970 C CA . SER A 1 124 ? 21.549 1.551 -6.424 1.00 87.06 124 SER A CA 1
ATOM 971 C C . SER A 1 124 ? 20.655 1.764 -5.206 1.00 87.06 124 SER A C 1
ATOM 973 O O . SER A 1 124 ? 21.138 1.843 -4.079 1.00 87.06 124 SER A O 1
ATOM 975 N N . CYS A 1 125 ? 19.335 1.769 -5.410 1.00 87.00 125 CYS A N 1
ATOM 976 C CA . CYS A 1 125 ? 18.380 1.959 -4.324 1.00 87.00 125 CYS A CA 1
ATOM 977 C C . CYS A 1 125 ? 18.404 0.799 -3.326 1.00 87.00 125 CYS A C 1
ATOM 979 O O . CYS A 1 125 ? 18.172 1.023 -2.146 1.00 87.00 125 CYS A O 1
ATOM 981 N N . ARG A 1 126 ? 18.729 -0.426 -3.750 1.00 86.38 126 ARG A N 1
ATOM 982 C CA . ARG A 1 126 ? 18.961 -1.549 -2.836 1.00 86.38 126 ARG A CA 1
ATOM 983 C C . ARG A 1 126 ? 20.138 -1.244 -1.911 1.00 86.38 126 ARG A C 1
ATOM 985 O O . ARG A 1 126 ? 19.998 -1.340 -0.702 1.00 86.38 126 ARG A O 1
ATOM 992 N N . ARG A 1 127 ? 21.269 -0.767 -2.431 1.00 82.12 127 ARG A N 1
ATOM 993 C CA . ARG A 1 127 ? 22.414 -0.391 -1.585 1.00 82.12 127 ARG A CA 1
ATOM 994 C C . ARG A 1 127 ? 22.115 0.776 -0.647 1.00 82.12 127 ARG A C 1
ATOM 996 O O . ARG A 1 127 ? 22.631 0.789 0.461 1.00 82.12 127 ARG A O 1
ATOM 1003 N N . GLU A 1 128 ? 21.280 1.727 -1.043 1.00 78.75 128 GLU A N 1
ATOM 1004 C CA . GLU A 1 128 ? 21.005 2.927 -0.239 1.00 78.75 128 GLU A CA 1
ATOM 1005 C C . GLU A 1 128 ? 19.849 2.763 0.747 1.00 78.75 128 GLU A C 1
ATOM 1007 O O . GLU A 1 128 ? 19.975 3.165 1.896 1.00 78.75 128 GLU A O 1
ATOM 1012 N N . LEU A 1 129 ? 18.735 2.170 0.313 1.00 73.00 129 LEU A N 1
ATOM 1013 C CA . LEU A 1 129 ? 17.521 1.982 1.111 1.00 73.00 129 LEU A CA 1
ATOM 1014 C C . LEU A 1 129 ? 17.497 0.630 1.812 1.00 73.00 129 LEU A C 1
ATOM 1016 O O . LEU A 1 129 ? 16.882 0.529 2.872 1.00 73.00 129 LEU A O 1
ATOM 1020 N N . ALA A 1 130 ? 18.133 -0.410 1.255 1.00 61.03 130 ALA A N 1
ATOM 1021 C CA . ALA A 1 130 ? 18.259 -1.704 1.928 1.00 61.03 130 ALA A CA 1
ATOM 1022 C C . ALA A 1 130 ? 19.456 -1.746 2.904 1.00 61.03 130 ALA A C 1
ATOM 1024 O O . ALA A 1 130 ? 19.461 -2.569 3.823 1.00 61.03 130 ALA A O 1
ATOM 1025 N N . SER A 1 131 ? 20.415 -0.816 2.805 1.00 58.78 131 SER A N 1
ATOM 1026 C CA . SER A 1 131 ? 21.438 -0.666 3.846 1.00 58.78 131 SER A CA 1
ATOM 1027 C C . SER A 1 131 ? 20.858 -0.027 5.110 1.00 58.78 131 SER A C 1
ATOM 1029 O O . SER A 1 131 ? 19.952 0.802 5.073 1.00 58.78 131 SER A O 1
ATOM 1031 N N . SER A 1 132 ? 21.336 -0.454 6.275 1.00 56.66 132 SER A N 1
ATOM 1032 C CA . SER A 1 132 ? 20.898 0.026 7.594 1.00 56.66 132 SER A CA 1
ATOM 1033 C C . SER A 1 132 ? 21.364 1.449 7.933 1.00 56.66 132 SER A C 1
ATOM 1035 O O . SER A 1 132 ? 21.047 1.938 9.010 1.00 56.66 132 SER A O 1
ATOM 1037 N N . LYS A 1 133 ? 22.132 2.102 7.050 1.00 55.00 133 LYS A N 1
ATOM 1038 C CA . LYS A 1 133 ? 22.778 3.395 7.329 1.00 55.00 133 LYS A CA 1
ATOM 1039 C C . LYS A 1 133 ? 21.857 4.600 7.142 1.00 55.00 133 LYS A C 1
ATOM 1041 O O . LYS A 1 133 ? 22.119 5.646 7.721 1.00 55.00 133 LYS A O 1
ATOM 1046 N N . SER A 1 134 ? 20.805 4.464 6.344 1.00 60.53 134 SER A N 1
ATOM 1047 C CA . SER A 1 134 ? 19.791 5.496 6.152 1.00 60.53 134 SER A CA 1
ATOM 1048 C C . SER A 1 134 ? 18.565 5.131 6.988 1.00 60.53 134 SER A C 1
ATOM 1050 O O . SER A 1 134 ? 17.905 4.111 6.757 1.00 60.53 134 SER A O 1
ATOM 1052 N N . SER A 1 135 ? 18.269 5.940 8.006 1.00 64.38 135 SER A N 1
ATOM 1053 C CA . SER A 1 135 ? 16.973 5.850 8.666 1.00 64.38 135 SER A CA 1
ATOM 1054 C C . SER A 1 135 ? 15.901 6.240 7.642 1.00 64.38 135 SER A C 1
ATOM 1056 O O . SER A 1 135 ? 16.045 7.258 6.954 1.00 64.38 135 SER A O 1
ATOM 1058 N N . PRO A 1 136 ? 14.840 5.431 7.470 1.00 75.31 136 PRO A N 1
ATOM 1059 C CA . PRO A 1 136 ? 13.693 5.871 6.695 1.00 75.31 136 PRO A CA 1
ATOM 1060 C C . PRO A 1 136 ? 13.149 7.161 7.318 1.00 75.31 136 PRO A C 1
ATOM 1062 O O . PRO A 1 136 ? 13.342 7.424 8.508 1.00 75.31 136 PRO A O 1
ATOM 1065 N N . ARG A 1 137 ? 12.489 7.989 6.502 1.00 79.62 137 ARG A N 1
ATOM 1066 C CA . ARG A 1 137 ? 11.847 9.203 7.014 1.00 79.62 137 ARG A CA 1
ATOM 1067 C C . ARG A 1 137 ? 10.920 8.846 8.189 1.00 79.62 137 ARG A C 1
ATOM 1069 O O . ARG A 1 137 ? 10.329 7.768 8.160 1.00 79.62 137 ARG A O 1
ATOM 1076 N N . PRO A 1 138 ? 10.738 9.738 9.178 1.00 82.38 138 PRO A N 1
ATOM 1077 C CA . PRO A 1 138 ? 9.912 9.448 10.354 1.00 82.38 138 PRO A CA 1
ATOM 1078 C C . PRO A 1 138 ? 8.443 9.144 10.014 1.00 82.38 138 PRO A C 1
ATOM 1080 O O . PRO A 1 138 ? 7.751 8.507 10.799 1.00 82.38 138 PRO A O 1
ATOM 1083 N N . ASP A 1 139 ? 7.966 9.566 8.839 1.00 87.62 139 ASP A N 1
ATOM 1084 C CA . ASP A 1 139 ? 6.633 9.254 8.319 1.00 87.62 139 ASP A CA 1
ATOM 1085 C C . ASP A 1 139 ? 6.512 7.859 7.672 1.00 87.62 139 ASP A C 1
ATOM 1087 O O . ASP A 1 139 ? 5.435 7.505 7.201 1.00 87.62 139 ASP A O 1
ATOM 1091 N N . ILE A 1 140 ? 7.577 7.051 7.628 1.00 91.06 140 ILE A N 1
ATOM 1092 C CA . ILE A 1 140 ? 7.594 5.743 6.959 1.00 91.06 140 ILE A CA 1
ATOM 1093 C C . ILE A 1 140 ? 7.692 4.606 7.980 1.00 91.06 140 ILE A C 1
ATOM 1095 O O . ILE A 1 140 ? 8.674 4.495 8.711 1.00 91.06 140 ILE A O 1
ATOM 1099 N N . ILE A 1 141 ? 6.728 3.687 7.927 1.00 92.00 141 ILE A N 1
ATOM 1100 C CA . ILE A 1 141 ? 6.753 2.418 8.662 1.00 92.00 141 ILE A CA 1
ATOM 1101 C C . ILE A 1 141 ? 7.197 1.324 7.692 1.00 92.00 141 ILE A C 1
ATOM 1103 O O . ILE A 1 141 ? 6.513 1.025 6.710 1.00 92.00 141 ILE A O 1
ATOM 1107 N N . VAL A 1 142 ? 8.364 0.729 7.933 1.00 92.81 142 VAL A N 1
ATOM 1108 C CA . VAL A 1 142 ? 8.918 -0.313 7.058 1.00 92.81 142 VAL A CA 1
ATOM 1109 C C . VAL A 1 142 ? 8.363 -1.677 7.454 1.00 92.81 142 VAL A C 1
ATOM 1111 O O . VAL A 1 142 ? 8.608 -2.149 8.557 1.00 92.81 142 VAL A O 1
ATOM 1114 N N . LEU A 1 143 ? 7.677 -2.338 6.520 1.00 91.62 143 LEU A N 1
ATOM 1115 C CA . LEU A 1 143 ? 7.107 -3.678 6.702 1.00 91.62 143 LEU A CA 1
ATOM 1116 C C . LEU A 1 143 ? 8.028 -4.777 6.164 1.00 91.62 143 LEU A C 1
ATOM 1118 O O . LEU A 1 143 ? 8.080 -5.887 6.687 1.00 91.62 143 LEU A O 1
ATOM 1122 N N . LYS A 1 144 ? 8.769 -4.484 5.092 1.00 89.31 144 LYS A N 1
ATOM 1123 C CA . LYS A 1 144 ? 9.736 -5.407 4.493 1.00 89.31 144 LYS A CA 1
ATOM 1124 C C . LYS A 1 144 ? 10.926 -4.644 3.945 1.00 89.31 144 LYS A C 1
ATOM 1126 O O . LYS A 1 144 ? 10.757 -3.672 3.214 1.00 89.31 144 LYS A O 1
ATOM 1131 N N . LYS A 1 145 ? 12.123 -5.158 4.223 1.00 82.75 145 LYS A N 1
ATOM 1132 C CA . LYS A 1 145 ? 13.390 -4.712 3.638 1.00 82.75 145 LYS A CA 1
ATOM 1133 C C . LYS A 1 145 ? 14.222 -5.947 3.320 1.00 82.75 145 LYS A C 1
ATOM 1135 O O . LYS A 1 145 ? 14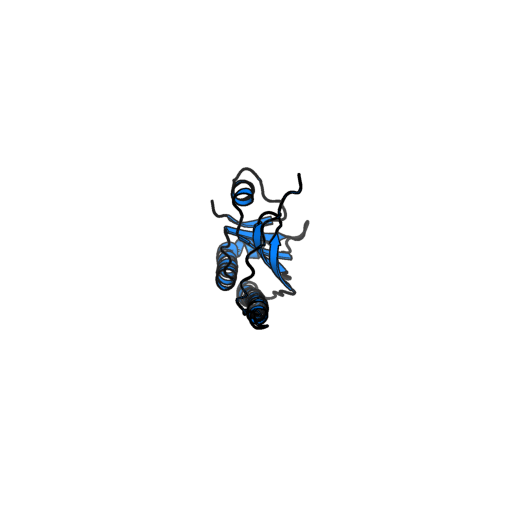.723 -6.606 4.228 1.00 82.75 145 LYS A O 1
ATOM 1140 N N . ARG A 1 146 ? 14.313 -6.308 2.039 1.00 70.56 146 ARG A N 1
ATOM 1141 C CA . ARG A 1 146 ? 15.176 -7.407 1.597 1.00 70.56 146 ARG A CA 1
ATOM 1142 C C . ARG A 1 146 ? 16.633 -6.950 1.688 1.00 70.56 146 ARG A C 1
ATOM 1144 O O . ARG A 1 146 ? 17.009 -6.022 0.976 1.00 70.56 146 ARG A O 1
ATOM 1151 N N . ARG A 1 147 ? 17.397 -7.567 2.593 1.00 56.00 147 ARG A N 1
ATOM 1152 C CA . ARG A 1 147 ? 18.854 -7.398 2.686 1.00 56.00 147 ARG A CA 1
ATOM 1153 C C . ARG A 1 147 ? 19.550 -8.060 1.504 1.00 56.00 147 ARG A C 1
ATOM 1155 O O . ARG A 1 147 ? 19.038 -9.107 1.044 1.00 56.00 147 ARG A O 1
#

pLDDT: mean 81.55, std 20.5, range [32.59, 97.31]

Secondary structure (DSSP, 8-state):
----PPPP-----------TTHHHHHHHHHHHHHHHHHHHHHHHHS--EEEEEEEEE-TTS-EEEEEEEEEEEHHHHHHTHHHHHHHHHHHHHHTT---SEEEEEEPTTSSEEEEEEEEEPPHHHHHHHSSTTSPPPTTEEEEEE--

Sequence (147 aa):
MKGKCRPCPGGKKKGRIKKEGDNKMEKEDINAGRRRVENELRSLVGSIFVPEAKLFAMRCGCYGFYADIRGLRAD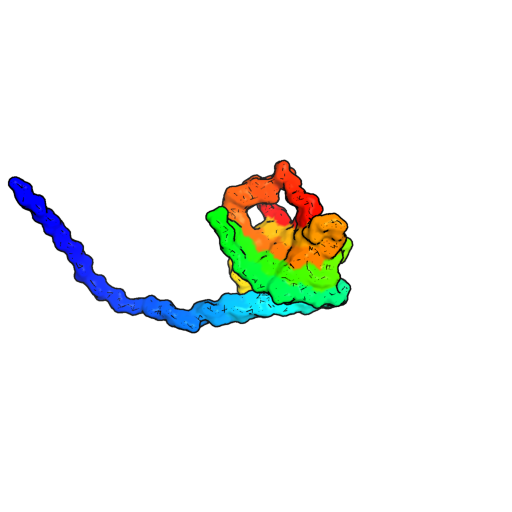DVEAFSEKIKEIMRRIGEDMGLRADFIYARKLPGSEEVVALTARELCDSCRRELASSKSSPRPDIIVLKKRR